Protein AF-A0A1A8HXB5-F1 (afdb_monomer_lite)

InterPro domains:
  IPR058899 TGFBR3/Endoglin-like, N-terminal domain [PF26060] (14-150)

Foldseek 3Di:
DDDDDDDDPPDDDDFDKDKDADDDDPPDAAEEEEEEAEADDPDDDDDAAAAEEEEDDDPDADLQHHYEYEEEYLGAHEYEYAYPPDAHEYEYEYLYHYDDHPPDDPRYHYHYHHDVVSNVDPDVQVVCVVVVNPDHRMYIYGHYHRYHYDYD

Radius of gyration: 15.99 Å; chains: 1; bounding box: 42×42×36 Å

Organism: Nothobranchius kuhntae (NCBI:txid321403)

Sequence (152 aa):
PLCSRTTQISDLQTQEVKGCVRPTEADAPEIHVIQLRSAGSRFCGSLQAEVIVSLVPSVETPENHKVVLILGSSAPVHWVIKARGVRGHLSVHSSSRVSPPSPPEPGLTVSTSLDSELSTLSDLLLWARGSGYTQVTSFTQADLANRFAIQR

Structure (mmCIF, N/CA/C/O backbone):
data_AF-A0A1A8HXB5-F1
#
_entry.id   AF-A0A1A8HXB5-F1
#
loop_
_atom_site.group_PDB
_atom_site.id
_atom_site.type_symbol
_atom_site.label_atom_id
_atom_site.label_alt_id
_atom_site.label_comp_id
_atom_site.label_asym_id
_atom_site.label_entity_id
_atom_site.label_seq_id
_atom_site.pdbx_PDB_ins_code
_atom_site.Cartn_x
_atom_site.Cartn_y
_atom_site.Cartn_z
_atom_site.occupancy
_atom_site.B_iso_or_equiv
_atom_site.auth_seq_id
_atom_site.auth_comp_id
_atom_site.auth_asym_id
_atom_site.auth_atom_id
_atom_site.pdbx_PDB_model_num
ATOM 1 N N . PRO A 1 1 ? 26.648 14.900 -17.346 1.00 43.09 1 PRO A N 1
ATOM 2 C CA . PRO A 1 1 ? 25.394 15.503 -17.856 1.00 43.09 1 PRO A CA 1
ATOM 3 C C . PRO A 1 1 ? 24.746 16.376 -16.773 1.00 43.09 1 PRO A C 1
ATOM 5 O O . PRO A 1 1 ? 24.380 15.880 -15.713 1.00 43.09 1 PRO A O 1
ATOM 8 N N . LEU A 1 2 ? 24.720 17.684 -17.017 1.00 45.78 2 LEU A N 1
ATOM 9 C CA . LEU A 1 2 ? 24.228 18.708 -16.099 1.00 45.78 2 LEU A CA 1
ATOM 10 C C . LEU A 1 2 ? 22.708 18.842 -16.274 1.00 45.78 2 LEU A C 1
ATOM 12 O O . LEU A 1 2 ? 22.254 19.252 -17.339 1.00 45.78 2 LEU A O 1
ATOM 16 N N . CYS A 1 3 ? 21.920 18.494 -15.255 1.00 58.22 3 CYS A N 1
ATOM 17 C CA . CYS A 1 3 ? 20.498 18.842 -15.231 1.00 58.22 3 CYS A CA 1
ATOM 18 C C . CYS A 1 3 ? 20.362 20.331 -14.884 1.00 58.22 3 CYS A C 1
ATOM 20 O O . CYS A 1 3 ? 20.368 20.709 -13.713 1.00 58.22 3 CYS A O 1
ATOM 22 N N . SER A 1 4 ? 20.260 21.181 -15.903 1.00 49.16 4 SER A N 1
ATOM 23 C CA . SER A 1 4 ? 19.906 22.593 -15.746 1.00 49.16 4 SER A CA 1
ATOM 24 C C . SER A 1 4 ? 18.401 22.736 -15.456 1.00 49.16 4 SER A C 1
ATOM 26 O O . SER A 1 4 ? 17.566 22.206 -16.183 1.00 49.16 4 SER A O 1
ATOM 28 N N . ARG A 1 5 ? 18.076 23.436 -14.359 1.00 54.28 5 ARG A N 1
ATOM 29 C CA . ARG A 1 5 ? 16.740 23.900 -13.901 1.00 54.28 5 ARG A CA 1
ATOM 30 C C . ARG A 1 5 ? 15.969 24.643 -15.022 1.00 54.28 5 ARG A C 1
ATOM 32 O O . ARG A 1 5 ? 16.607 25.188 -15.908 1.00 54.28 5 ARG A O 1
ATOM 39 N N . THR A 1 6 ? 14.645 24.828 -15.055 1.00 58.44 6 THR A N 1
ATOM 40 C CA . THR A 1 6 ? 13.501 24.525 -14.173 1.00 58.44 6 THR A CA 1
ATOM 41 C C . THR A 1 6 ? 12.224 24.821 -14.963 1.00 58.44 6 THR A C 1
ATOM 43 O O . THR A 1 6 ? 12.030 25.948 -15.411 1.00 58.44 6 THR A O 1
ATOM 46 N N . THR A 1 7 ? 11.311 23.863 -15.029 1.00 41.47 7 THR A N 1
ATOM 47 C CA . THR A 1 7 ? 9.860 24.102 -15.025 1.00 41.47 7 THR A CA 1
ATOM 48 C C . THR A 1 7 ? 9.253 22.803 -14.518 1.00 41.47 7 THR A C 1
ATOM 50 O O . THR A 1 7 ? 9.187 21.813 -15.238 1.00 41.47 7 THR A O 1
ATOM 53 N N . GLN A 1 8 ? 8.935 22.750 -13.224 1.00 49.03 8 GLN A N 1
ATOM 54 C CA . GLN A 1 8 ? 8.177 21.630 -12.675 1.00 49.03 8 GLN A CA 1
ATOM 55 C C . GLN A 1 8 ? 6.704 21.927 -12.914 1.00 49.03 8 GLN A C 1
ATOM 57 O O . GLN A 1 8 ? 6.085 22.673 -12.161 1.00 49.03 8 GLN A O 1
ATOM 62 N N . ILE A 1 9 ? 6.159 21.347 -13.975 1.00 48.34 9 ILE A N 1
ATOM 63 C CA . ILE A 1 9 ? 4.720 21.153 -14.096 1.00 48.34 9 ILE A CA 1
ATOM 64 C C . ILE A 1 9 ? 4.460 19.794 -13.445 1.00 48.34 9 ILE A C 1
ATOM 66 O O . ILE A 1 9 ? 4.923 18.766 -13.933 1.00 48.34 9 ILE A O 1
ATOM 70 N N . SER A 1 10 ? 3.842 19.800 -12.265 1.00 47.59 10 SER A N 1
ATOM 71 C CA . SER A 1 10 ? 3.424 18.570 -11.585 1.00 47.59 10 SER A CA 1
ATOM 72 C C . SER A 1 10 ? 1.963 18.314 -11.922 1.00 47.59 10 SER A C 1
ATOM 74 O O . SER A 1 10 ? 1.087 18.621 -11.119 1.00 47.59 10 SER A O 1
ATOM 76 N N . ASP A 1 11 ? 1.702 17.780 -13.112 1.00 54.22 11 ASP A N 1
ATOM 77 C CA . ASP A 1 11 ? 0.364 17.303 -13.446 1.00 54.22 11 ASP A CA 1
ATOM 78 C C . ASP A 1 11 ? 0.157 15.926 -12.814 1.00 54.22 11 ASP A C 1
ATOM 80 O O . ASP A 1 11 ? 0.892 14.968 -13.071 1.00 54.22 11 ASP A O 1
ATOM 84 N N . LEU A 1 12 ? -0.837 15.828 -11.930 1.00 60.94 12 LEU A N 1
ATOM 85 C CA . LEU A 1 12 ? -1.298 14.544 -11.419 1.00 60.94 12 LEU A CA 1
ATOM 86 C C . LEU A 1 12 ? -2.086 13.854 -12.531 1.00 60.94 12 LEU A C 1
ATOM 88 O O . LEU A 1 12 ? -3.244 14.181 -12.777 1.00 60.94 12 LEU A O 1
ATOM 92 N N . GLN A 1 13 ? -1.454 12.896 -13.203 1.00 65.38 13 GLN A N 1
ATOM 93 C CA . GLN A 1 13 ? -2.136 12.055 -14.177 1.00 65.38 13 GLN A CA 1
ATOM 94 C C . GLN A 1 13 ? -2.767 10.852 -13.469 1.00 65.38 13 GLN A C 1
ATOM 96 O O . GLN A 1 13 ? -2.052 10.026 -12.896 1.00 65.38 13 GLN A O 1
ATOM 101 N N . THR A 1 14 ? -4.095 10.732 -13.536 1.00 70.50 14 THR A N 1
ATOM 102 C CA . THR A 1 14 ? -4.805 9.528 -13.084 1.00 70.50 14 THR A CA 1
ATOM 103 C C . THR A 1 14 ? -4.363 8.334 -13.926 1.00 70.50 14 THR A C 1
ATOM 105 O O . THR A 1 14 ? -4.337 8.406 -15.154 1.00 70.50 14 THR A O 1
ATOM 108 N N . GLN A 1 15 ? -3.994 7.246 -13.258 1.00 74.75 15 GLN A N 1
ATOM 109 C CA . GLN A 1 15 ? -3.541 6.011 -13.890 1.00 74.75 15 GLN A CA 1
ATOM 110 C C . GLN A 1 15 ? -4.656 4.975 -13.812 1.00 74.75 15 GLN A C 1
ATOM 112 O O . GLN A 1 15 ? -5.335 4.872 -12.789 1.00 74.75 15 GLN A O 1
ATOM 117 N N . GLU A 1 16 ? -4.851 4.217 -14.888 1.00 70.69 16 GLU A N 1
ATOM 118 C CA . GLU A 1 16 ? -5.779 3.092 -14.868 1.00 70.69 16 GLU A CA 1
ATOM 119 C C . GLU A 1 16 ? -5.238 2.011 -13.932 1.00 70.69 16 GLU A C 1
ATOM 121 O O . GLU A 1 16 ? -4.088 1.576 -14.043 1.00 70.69 16 GLU A O 1
ATOM 126 N N . VAL A 1 17 ? -6.080 1.581 -12.996 1.00 73.25 17 VAL A N 1
ATOM 127 C CA . VAL A 1 17 ? -5.760 0.515 -12.051 1.00 73.25 17 VAL A CA 1
ATOM 128 C C . VAL A 1 17 ? -6.770 -0.609 -12.182 1.00 73.25 17 VAL A C 1
ATOM 130 O O . VAL A 1 17 ? -7.953 -0.380 -12.433 1.00 73.25 17 VAL A O 1
ATOM 133 N N . LYS A 1 18 ? -6.305 -1.842 -11.997 1.00 79.25 18 LYS A N 1
ATOM 134 C CA . LYS A 1 18 ? -7.180 -3.008 -11.857 1.00 79.25 18 LYS A CA 1
ATOM 135 C C . LYS A 1 18 ? -7.340 -3.295 -10.379 1.00 79.25 18 LYS A C 1
ATOM 137 O O . LYS A 1 18 ? -6.343 -3.350 -9.666 1.00 79.25 18 LYS A O 1
ATOM 142 N N . GLY A 1 19 ? -8.565 -3.480 -9.913 1.00 78.50 19 GLY A N 1
ATOM 143 C CA . GLY A 1 19 ? -8.781 -3.661 -8.491 1.00 78.50 19 GLY A CA 1
ATOM 144 C C . GLY A 1 19 ? -10.161 -4.152 -8.117 1.00 78.50 19 GLY A C 1
ATOM 145 O O . GLY A 1 19 ? -11.081 -4.159 -8.933 1.00 78.50 19 GLY A O 1
ATOM 146 N N . CYS A 1 20 ? -10.286 -4.560 -6.863 1.00 77.69 20 CYS A N 1
ATOM 147 C CA . CYS A 1 20 ? -11.558 -4.866 -6.229 1.00 77.69 20 CYS A CA 1
ATOM 148 C C . CYS A 1 20 ? -11.601 -4.206 -4.853 1.00 77.69 20 CYS A C 1
ATOM 150 O O . CYS A 1 20 ? -10.564 -4.026 -4.214 1.00 77.69 20 CYS A O 1
ATOM 152 N N . VAL A 1 21 ? -12.803 -3.834 -4.420 1.00 78.19 21 VAL A N 1
ATOM 153 C CA . VAL A 1 21 ? -13.064 -3.296 -3.085 1.00 78.19 21 VAL A CA 1
ATOM 154 C C . VAL A 1 21 ? -14.162 -4.135 -2.458 1.00 78.19 21 VAL A C 1
ATOM 156 O O . VA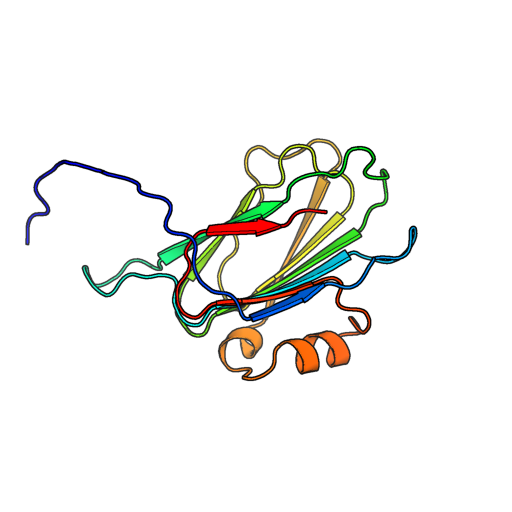L A 1 21 ? -15.168 -4.436 -3.103 1.00 78.19 21 VAL A O 1
ATOM 159 N N . ARG A 1 22 ? -13.960 -4.518 -1.203 1.00 74.19 22 ARG A N 1
ATOM 160 C CA . ARG A 1 22 ? -14.936 -5.215 -0.377 1.00 74.19 22 ARG A CA 1
ATOM 161 C C . ARG A 1 22 ? -15.198 -4.376 0.877 1.00 74.19 22 ARG A C 1
ATOM 163 O O . ARG A 1 22 ? -14.238 -3.856 1.440 1.00 74.19 22 ARG A O 1
ATOM 170 N N . PRO A 1 23 ? -16.458 -4.247 1.329 1.00 66.75 23 PRO A N 1
ATOM 171 C CA . PRO A 1 23 ? -16.752 -3.589 2.596 1.00 66.75 23 PRO A CA 1
ATOM 172 C C . PRO A 1 23 ? -16.039 -4.310 3.741 1.00 66.75 23 PRO A C 1
ATOM 174 O O . PRO A 1 23 ? -16.111 -5.540 3.834 1.00 66.75 23 PRO A O 1
ATOM 177 N N . THR A 1 24 ? -15.360 -3.551 4.596 1.00 68.50 24 THR A N 1
ATOM 178 C CA . THR A 1 24 ? -14.781 -4.079 5.834 1.00 68.50 24 THR A CA 1
ATOM 179 C C . THR A 1 24 ? -15.877 -4.180 6.892 1.00 68.50 24 THR A C 1
ATOM 181 O O . THR A 1 24 ? -16.710 -3.283 7.021 1.00 68.50 24 THR A O 1
ATOM 184 N N . GLU A 1 25 ? -15.900 -5.278 7.644 1.00 69.50 25 GLU A N 1
ATOM 185 C CA . GLU A 1 25 ? -16.755 -5.401 8.828 1.00 69.50 25 GLU A CA 1
ATOM 186 C C . GLU A 1 25 ? -16.173 -4.580 9.987 1.00 69.50 25 GLU A C 1
ATOM 188 O O . GLU A 1 25 ? -14.959 -4.437 10.092 1.00 69.50 25 GLU A O 1
ATOM 193 N N . ALA A 1 26 ? -17.023 -4.060 10.876 1.00 63.25 26 ALA A N 1
ATOM 194 C CA . ALA A 1 26 ? -16.642 -3.059 11.882 1.00 63.25 26 ALA A CA 1
ATOM 195 C C . ALA A 1 26 ? -15.505 -3.469 12.847 1.00 63.25 26 ALA A C 1
ATOM 197 O O . ALA A 1 26 ? -14.904 -2.596 13.465 1.00 63.25 26 ALA A O 1
ATOM 198 N N . ASP A 1 27 ? -15.208 -4.766 12.977 1.00 69.69 27 ASP A N 1
ATOM 199 C CA . ASP A 1 27 ? -14.175 -5.303 13.880 1.00 69.69 27 ASP A CA 1
ATOM 200 C C . ASP A 1 27 ? -13.034 -6.028 13.128 1.00 69.69 27 ASP A C 1
ATOM 202 O O . ASP A 1 27 ? -12.132 -6.617 13.728 1.00 69.69 27 ASP A O 1
ATOM 206 N N . ALA A 1 28 ? -13.065 -6.011 11.789 1.00 79.25 28 ALA A N 1
ATOM 207 C CA . ALA A 1 28 ? -12.071 -6.671 10.950 1.00 79.25 28 ALA A CA 1
ATOM 208 C C . ALA A 1 28 ? -10.934 -5.707 10.556 1.00 79.25 28 ALA A C 1
ATOM 210 O O . ALA A 1 28 ? -11.176 -4.521 10.327 1.00 79.25 28 ALA A O 1
A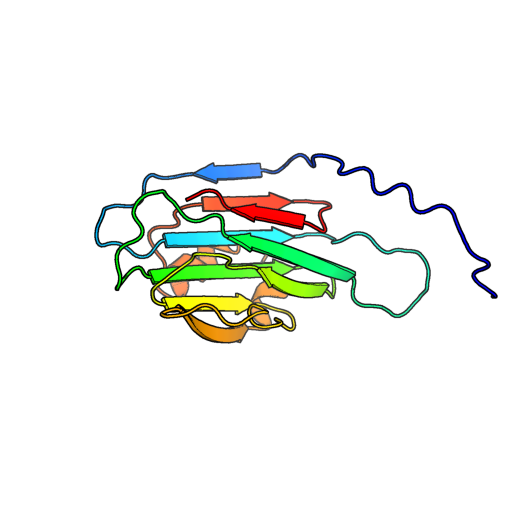TOM 211 N N . PRO A 1 29 ? -9.683 -6.194 10.432 1.00 85.44 29 PRO A N 1
ATOM 212 C CA . PRO A 1 29 ? -8.582 -5.369 9.952 1.00 85.44 29 PRO A CA 1
ATOM 213 C C . PRO A 1 29 ? -8.786 -4.980 8.481 1.00 85.44 29 PRO A C 1
ATOM 215 O O . PRO A 1 29 ? -9.099 -5.825 7.642 1.00 85.44 29 PRO A O 1
ATOM 218 N N . GLU A 1 30 ? -8.537 -3.713 8.158 1.00 89.19 30 GLU A N 1
ATOM 219 C CA . GLU A 1 30 ? -8.540 -3.210 6.785 1.00 89.19 30 GLU A CA 1
ATOM 220 C C . GLU A 1 30 ? -7.266 -3.643 6.067 1.00 89.19 30 GLU A C 1
ATOM 222 O O . GLU A 1 30 ? -6.168 -3.214 6.422 1.00 89.19 30 GLU A O 1
ATOM 227 N N . ILE A 1 31 ? -7.396 -4.487 5.047 1.00 91.06 31 ILE A N 1
ATOM 228 C CA . ILE A 1 31 ? -6.246 -5.027 4.315 1.00 91.06 31 ILE A CA 1
ATOM 229 C C . ILE A 1 31 ? -6.231 -4.450 2.901 1.00 91.06 31 ILE A C 1
ATOM 231 O O . ILE A 1 31 ? -7.090 -4.770 2.077 1.00 91.06 31 ILE A O 1
ATOM 235 N N . HIS A 1 32 ? -5.221 -3.640 2.594 1.00 92.12 32 HIS A N 1
ATOM 236 C CA . HIS A 1 32 ? -5.028 -3.055 1.272 1.00 92.12 32 HIS A CA 1
ATOM 237 C C . HIS A 1 32 ? -3.768 -3.612 0.615 1.00 92.12 32 HIS A C 1
ATOM 239 O O . HIS A 1 32 ? -2.655 -3.485 1.128 1.00 92.12 32 HIS A O 1
ATOM 245 N N . VAL A 1 33 ? -3.948 -4.207 -0.557 1.00 91.31 33 VAL A N 1
ATOM 246 C CA . VAL A 1 33 ? -2.881 -4.794 -1.361 1.00 91.31 33 VAL A CA 1
ATOM 247 C C . VAL A 1 33 ? -2.622 -3.892 -2.560 1.00 91.31 33 VAL A C 1
ATOM 249 O O . VAL A 1 33 ? -3.530 -3.631 -3.349 1.00 91.31 33 VAL A O 1
ATOM 252 N N . ILE A 1 34 ? -1.383 -3.424 -2.704 1.00 91.44 34 ILE A N 1
ATOM 253 C CA . ILE A 1 34 ? -0.931 -2.620 -3.840 1.00 91.44 34 ILE A CA 1
ATOM 254 C C . ILE A 1 34 ? 0.166 -3.383 -4.575 1.00 91.44 34 ILE A C 1
ATOM 256 O O . ILE A 1 34 ? 1.213 -3.686 -4.004 1.00 91.44 34 ILE A O 1
ATOM 260 N N . GLN A 1 35 ? -0.063 -3.646 -5.858 1.00 90.50 35 GLN A N 1
ATOM 261 C CA . GLN A 1 35 ? 0.909 -4.247 -6.760 1.00 90.50 35 GLN A CA 1
ATOM 262 C C . GLN A 1 35 ? 1.303 -3.241 -7.843 1.00 90.50 35 GLN A C 1
ATOM 264 O O . GLN A 1 35 ? 0.481 -2.821 -8.659 1.00 90.50 35 GLN A O 1
ATOM 269 N N . LEU A 1 36 ? 2.578 -2.864 -7.861 1.00 88.94 36 LEU A N 1
ATOM 270 C CA . LEU A 1 36 ? 3.124 -1.873 -8.777 1.00 88.94 36 LEU A CA 1
ATOM 271 C C . LEU A 1 36 ? 4.128 -2.508 -9.742 1.00 88.94 36 LEU A C 1
ATOM 273 O O . LEU A 1 36 ? 5.119 -3.104 -9.325 1.00 88.94 36 LEU A O 1
ATOM 277 N N . ARG A 1 37 ? 3.932 -2.338 -11.052 1.00 86.06 37 ARG A N 1
ATOM 278 C CA . ARG A 1 37 ? 4.939 -2.782 -12.031 1.00 86.06 37 ARG A CA 1
ATOM 279 C C . ARG A 1 37 ? 6.100 -1.790 -12.135 1.00 86.06 37 ARG A C 1
ATOM 281 O O . ARG A 1 37 ? 7.255 -2.200 -12.222 1.00 86.06 37 ARG A O 1
ATOM 288 N N . SER A 1 38 ? 5.814 -0.488 -12.142 1.00 82.25 38 SER A N 1
ATOM 289 C CA . SER A 1 38 ? 6.830 0.565 -12.215 1.00 82.25 38 SER A CA 1
ATOM 290 C C . SER A 1 38 ? 6.335 1.878 -11.614 1.00 82.25 38 SER A C 1
ATOM 292 O O . SER A 1 38 ? 5.192 2.263 -11.813 1.00 82.25 38 SER A O 1
ATOM 294 N N . ALA A 1 39 ? 7.207 2.617 -10.934 1.00 76.56 39 ALA A N 1
ATOM 295 C CA . ALA A 1 39 ? 6.887 3.942 -10.395 1.00 76.56 39 ALA A CA 1
ATOM 296 C C . ALA A 1 39 ? 7.248 5.107 -11.332 1.00 76.56 39 ALA A C 1
ATOM 298 O O . ALA A 1 39 ? 7.058 6.268 -10.982 1.00 76.56 39 ALA A O 1
ATOM 299 N N . GLY A 1 40 ? 7.768 4.805 -12.525 1.00 68.44 40 GLY A N 1
ATOM 300 C CA . GLY A 1 40 ? 8.255 5.813 -13.458 1.00 68.44 40 GLY A CA 1
ATOM 301 C C . GLY A 1 40 ? 9.614 6.372 -13.040 1.00 68.44 40 GLY A C 1
ATOM 302 O O . GLY A 1 40 ? 9.734 7.115 -12.078 1.00 68.44 40 GLY A O 1
ATOM 303 N N . SER A 1 41 ? 10.651 5.991 -13.785 1.00 55.25 41 SER A N 1
ATOM 304 C CA . SER A 1 41 ? 11.961 6.653 -13.874 1.00 55.25 41 SER A CA 1
ATOM 305 C C . SER A 1 41 ? 12.839 5.779 -14.777 1.00 55.25 41 SER A C 1
ATOM 307 O O . SER A 1 41 ? 13.415 4.789 -14.335 1.00 55.25 41 SER A O 1
ATOM 309 N N . ARG A 1 42 ? 12.888 6.084 -16.080 1.00 52.19 42 ARG A N 1
ATOM 310 C CA . ARG A 1 42 ? 13.889 5.511 -17.008 1.00 52.19 42 ARG A CA 1
ATOM 311 C C . ARG A 1 42 ? 14.962 6.523 -17.408 1.00 52.19 42 ARG A C 1
ATOM 313 O O . ARG A 1 42 ? 15.737 6.263 -18.320 1.00 52.19 42 ARG A O 1
ATOM 320 N N . PHE A 1 43 ? 15.028 7.667 -16.734 1.00 51.41 43 PHE A N 1
ATOM 321 C CA . PHE A 1 43 ? 15.990 8.711 -17.061 1.00 51.41 43 PHE A CA 1
ATOM 322 C C . PHE A 1 43 ? 16.689 9.188 -15.785 1.00 51.41 43 PHE A C 1
ATOM 324 O O . PHE A 1 43 ? 16.038 9.531 -14.806 1.00 51.41 43 PHE A O 1
ATOM 331 N N . CYS A 1 44 ? 18.028 9.158 -15.818 1.00 53.75 44 CYS A N 1
ATOM 332 C CA . CYS A 1 44 ? 18.975 9.374 -14.710 1.00 53.75 44 CYS A CA 1
ATOM 333 C C . CYS A 1 44 ? 19.167 8.215 -13.704 1.00 53.75 44 CYS A C 1
ATOM 335 O O . CYS A 1 44 ? 19.178 8.408 -12.494 1.00 53.75 44 CYS A O 1
ATOM 337 N N . GLY A 1 45 ? 19.413 7.010 -14.221 1.00 47.91 45 GLY A N 1
ATOM 338 C CA . GLY A 1 45 ? 20.553 6.150 -13.848 1.00 47.91 45 GLY A CA 1
ATOM 339 C C . GLY A 1 45 ? 20.817 5.668 -12.408 1.00 47.91 45 GLY A C 1
ATOM 340 O O . GLY A 1 45 ? 21.752 4.889 -12.271 1.00 47.91 45 GLY A O 1
ATOM 341 N N . SER A 1 46 ? 20.105 6.064 -11.346 1.00 50.47 46 SER A N 1
ATOM 342 C CA . SER A 1 46 ? 20.453 5.565 -9.990 1.00 50.47 46 SER A CA 1
ATOM 343 C C . SER A 1 46 ? 19.404 5.732 -8.879 1.00 50.47 46 SER A C 1
ATOM 345 O O . SER A 1 46 ? 19.519 5.104 -7.829 1.00 50.47 46 SER A O 1
ATOM 347 N N . LEU A 1 47 ? 18.364 6.552 -9.045 1.00 59.31 47 LEU A N 1
ATOM 348 C CA . LEU A 1 47 ? 17.447 6.841 -7.934 1.00 59.31 47 LEU A CA 1
ATOM 349 C C . LEU A 1 47 ? 16.231 5.909 -7.955 1.00 59.31 47 LEU A C 1
ATOM 351 O O . LEU A 1 47 ? 15.467 5.900 -8.920 1.00 59.31 47 LEU A O 1
ATOM 355 N N . GLN A 1 48 ? 16.062 5.137 -6.875 1.00 70.38 48 GLN A N 1
ATOM 356 C CA . GLN A 1 48 ? 14.821 4.411 -6.586 1.00 70.38 48 GLN A CA 1
ATOM 357 C C . GLN A 1 48 ? 13.670 5.416 -6.627 1.00 70.38 48 GLN A C 1
ATOM 359 O O . GLN A 1 48 ? 13.730 6.454 -5.967 1.00 70.38 48 GLN A O 1
ATOM 364 N N . ALA A 1 49 ? 12.653 5.137 -7.435 1.00 81.69 49 ALA A N 1
ATOM 365 C CA . ALA A 1 49 ? 11.524 6.042 -7.566 1.00 81.69 49 ALA A CA 1
ATOM 366 C C . ALA A 1 49 ? 10.721 6.059 -6.258 1.00 81.69 49 ALA A C 1
ATOM 368 O O . ALA A 1 49 ? 10.436 5.010 -5.675 1.00 81.69 49 ALA A O 1
ATOM 369 N N . GLU A 1 50 ? 10.383 7.258 -5.789 1.00 87.12 50 GLU A N 1
ATOM 370 C CA . GLU A 1 50 ? 9.581 7.434 -4.584 1.00 87.12 50 GLU A CA 1
ATOM 371 C C . GLU A 1 50 ? 8.101 7.218 -4.907 1.00 87.12 50 GLU A C 1
ATOM 373 O O . GLU A 1 50 ? 7.561 7.835 -5.829 1.00 87.12 50 GLU A O 1
ATOM 378 N N . VAL A 1 51 ? 7.448 6.345 -4.142 1.00 89.81 51 VAL A N 1
ATOM 379 C CA . VAL A 1 51 ? 6.023 6.043 -4.266 1.00 89.81 51 VAL A CA 1
ATOM 380 C C . VAL A 1 51 ? 5.319 6.451 -2.987 1.00 89.81 51 VAL A C 1
ATOM 382 O O . VAL A 1 51 ? 5.576 5.905 -1.916 1.00 89.81 51 VAL A O 1
ATOM 385 N N . ILE A 1 52 ? 4.406 7.408 -3.099 1.00 90.69 52 ILE A N 1
ATOM 386 C CA . ILE A 1 52 ? 3.691 7.958 -1.949 1.00 90.69 52 ILE A CA 1
ATOM 387 C C . ILE A 1 52 ? 2.352 7.239 -1.795 1.00 90.69 52 ILE A C 1
ATOM 389 O O . ILE A 1 52 ? 1.521 7.293 -2.698 1.00 90.69 52 ILE A O 1
ATOM 393 N N . VAL A 1 53 ? 2.107 6.638 -0.633 1.00 91.88 53 VAL A N 1
ATOM 394 C CA . VAL A 1 53 ? 0.818 6.034 -0.266 1.00 91.88 53 VAL A CA 1
ATOM 395 C C . VAL A 1 53 ? 0.169 6.898 0.803 1.00 91.88 53 VAL A C 1
ATOM 397 O O . VAL A 1 53 ? 0.689 7.026 1.909 1.00 91.88 53 VAL A O 1
ATOM 400 N N . SER A 1 54 ? -0.955 7.523 0.466 1.00 91.12 54 SER A N 1
ATOM 401 C CA . SER A 1 54 ? -1.712 8.381 1.378 1.00 91.12 54 SER A CA 1
ATOM 402 C C . SER A 1 54 ? -2.941 7.641 1.892 1.00 91.12 54 SER A C 1
ATOM 404 O O . SER A 1 54 ? -3.812 7.277 1.107 1.00 91.12 54 SER A O 1
ATOM 406 N N . LEU A 1 55 ? -3.008 7.433 3.202 1.00 88.56 55 LEU A N 1
ATOM 407 C CA . LEU A 1 55 ? -4.190 6.948 3.899 1.00 88.56 55 LEU A CA 1
ATOM 408 C C . LEU A 1 55 ? -5.073 8.146 4.227 1.00 88.56 55 LEU A C 1
ATOM 410 O O . LEU A 1 55 ? -4.646 9.058 4.938 1.00 88.56 55 LEU A O 1
ATOM 414 N N . VAL A 1 56 ? -6.292 8.140 3.700 1.00 85.75 56 VAL A N 1
ATOM 415 C CA . VAL A 1 56 ? -7.310 9.128 4.045 1.00 85.75 56 VAL A CA 1
ATOM 416 C C . VAL A 1 56 ? -8.141 8.547 5.195 1.00 85.75 56 VAL A C 1
ATOM 418 O O . VAL A 1 56 ? -8.566 7.392 5.108 1.00 85.75 56 VAL A O 1
ATOM 421 N N . PRO A 1 57 ? -8.314 9.264 6.316 1.00 79.56 57 PRO A N 1
ATOM 422 C CA . PRO A 1 57 ? -9.153 8.790 7.405 1.00 79.56 57 PRO A CA 1
ATOM 423 C C . PRO A 1 57 ? -10.633 8.863 7.026 1.00 79.56 57 PRO A C 1
ATOM 425 O O . PRO A 1 57 ? -11.064 9.830 6.398 1.00 79.56 57 PRO A O 1
ATOM 428 N N . SER A 1 58 ? -11.398 7.855 7.444 1.00 71.00 58 SER A N 1
ATOM 429 C CA . SER A 1 58 ? -12.857 7.948 7.469 1.00 71.00 58 SER A CA 1
ATOM 430 C C . SER A 1 58 ? -13.303 8.816 8.649 1.00 71.00 58 SER A C 1
ATOM 432 O O . SER A 1 58 ? -12.546 9.003 9.604 1.00 71.00 58 SER A O 1
ATOM 434 N N . VAL A 1 59 ? -14.520 9.360 8.589 1.00 65.75 59 VAL A N 1
ATOM 435 C CA . VAL A 1 59 ? -15.042 10.340 9.567 1.00 65.75 59 VAL A CA 1
ATOM 436 C C . VAL A 1 59 ? -15.024 9.802 11.008 1.00 65.75 59 VAL A C 1
ATOM 438 O O . VAL A 1 59 ? -14.832 10.577 11.942 1.00 65.75 59 VAL A O 1
ATOM 441 N N . GLU A 1 60 ? -15.128 8.484 11.189 1.00 65.12 60 GLU A N 1
ATOM 442 C CA . GLU A 1 60 ? -15.061 7.816 12.492 1.00 65.12 60 GLU A CA 1
ATOM 443 C C . GLU A 1 60 ? -14.093 6.627 12.442 1.00 65.12 60 GLU A C 1
ATOM 445 O O . GLU A 1 60 ? -14.481 5.493 12.180 1.00 65.12 60 GLU A O 1
ATOM 450 N N . THR A 1 61 ? -12.801 6.867 12.678 1.00 66.50 61 THR A N 1
ATOM 451 C CA . THR A 1 61 ? -11.834 5.769 12.843 1.00 66.50 61 THR A CA 1
ATOM 452 C C . THR A 1 61 ? -11.756 5.359 14.314 1.00 66.50 61 THR A C 1
ATOM 454 O O . THR A 1 61 ? -11.331 6.189 15.130 1.00 66.50 61 THR A O 1
ATOM 457 N N . PRO A 1 62 ? -12.121 4.116 14.675 1.00 70.50 62 PRO A N 1
ATOM 458 C CA . PRO A 1 62 ? -12.033 3.651 16.053 1.00 70.50 62 PRO A CA 1
ATOM 459 C C . PRO A 1 62 ? -10.582 3.646 16.557 1.00 70.50 62 PRO A C 1
ATOM 461 O O . PRO A 1 62 ? -9.628 3.528 15.791 1.00 70.50 62 PRO A O 1
ATOM 464 N N . GLU A 1 63 ? -10.399 3.773 17.871 1.00 68.31 63 GLU A N 1
ATOM 465 C CA . GLU A 1 63 ? -9.065 3.870 18.487 1.00 68.31 63 GLU A CA 1
ATOM 466 C C . GLU A 1 63 ? -8.232 2.587 18.309 1.00 68.31 63 GLU A C 1
ATOM 468 O O . GLU A 1 63 ? -7.009 2.646 18.232 1.00 68.31 63 GLU A O 1
ATOM 473 N N . ASN A 1 64 ? -8.894 1.434 18.162 1.00 74.06 64 ASN A N 1
ATOM 474 C CA . ASN A 1 64 ? -8.258 0.128 17.965 1.00 74.06 64 ASN A CA 1
ATOM 475 C C . ASN A 1 64 ? -8.278 -0.345 16.499 1.00 74.06 64 ASN A C 1
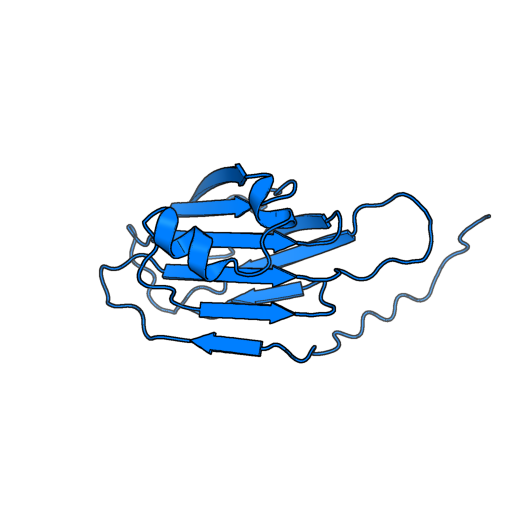ATOM 477 O O . ASN A 1 64 ? -8.203 -1.543 16.223 1.00 74.06 64 ASN A O 1
ATOM 481 N N . HIS A 1 65 ? -8.427 0.588 15.557 1.00 83.56 65 HIS A N 1
ATOM 482 C CA . HIS A 1 65 ? -8.509 0.268 14.137 1.00 83.56 65 HIS A CA 1
ATOM 483 C C . HIS A 1 65 ? -7.191 -0.309 13.614 1.00 83.56 65 HIS A C 1
ATOM 485 O O . HIS A 1 65 ? -6.120 0.257 13.847 1.00 83.56 65 HIS A O 1
ATOM 491 N N . LYS A 1 66 ? -7.254 -1.433 12.897 1.00 89.31 66 LYS A N 1
ATOM 492 C CA . LYS A 1 66 ? -6.071 -2.120 12.361 1.00 89.31 66 LYS A CA 1
ATOM 493 C C . LYS A 1 66 ? -6.054 -2.011 10.847 1.00 89.31 66 LYS A C 1
ATOM 495 O O . LYS A 1 66 ? -6.967 -2.496 10.189 1.00 89.31 66 LYS A O 1
ATOM 500 N N . VAL A 1 67 ? -4.996 -1.421 10.307 1.00 90.25 67 VAL A N 1
ATOM 501 C CA . VAL A 1 67 ? -4.764 -1.293 8.866 1.00 90.25 67 VAL A CA 1
ATOM 502 C C . VAL A 1 67 ? -3.525 -2.093 8.495 1.00 90.25 67 VAL A C 1
ATOM 504 O O . VAL A 1 67 ? -2.477 -1.969 9.125 1.00 90.25 67 VAL A O 1
ATOM 507 N N . VAL A 1 68 ? -3.630 -2.899 7.447 1.00 92.75 68 VAL A N 1
ATOM 508 C CA . VAL A 1 68 ? -2.538 -3.691 6.888 1.00 92.75 68 VAL A CA 1
ATOM 509 C C . VAL A 1 68 ? -2.327 -3.270 5.439 1.00 92.75 68 VAL A C 1
ATOM 511 O O . VAL A 1 68 ? -3.218 -3.395 4.602 1.00 92.75 68 VAL A O 1
ATOM 514 N N . LEU A 1 69 ? -1.132 -2.778 5.135 1.00 93.62 69 LEU A N 1
ATOM 515 C CA . LEU A 1 69 ? -0.680 -2.465 3.788 1.00 93.62 69 LEU A CA 1
ATOM 516 C C . LEU A 1 69 ? 0.262 -3.559 3.308 1.00 93.62 69 LEU A C 1
ATOM 518 O O . LEU A 1 69 ? 1.265 -3.836 3.958 1.00 93.62 69 LEU A O 1
ATOM 522 N N . ILE A 1 70 ? -0.033 -4.147 2.154 1.00 93.81 70 ILE A N 1
ATOM 523 C CA . ILE A 1 70 ? 0.843 -5.109 1.483 1.00 93.81 70 ILE A CA 1
ATOM 524 C C . ILE A 1 70 ? 1.292 -4.470 0.170 1.00 93.81 70 ILE A C 1
ATOM 526 O O . ILE A 1 70 ? 0.489 -4.266 -0.739 1.00 93.81 70 ILE A O 1
ATOM 530 N N . LEU A 1 71 ? 2.570 -4.109 0.096 1.00 92.88 71 LEU A N 1
ATOM 531 C CA . LEU A 1 71 ? 3.168 -3.292 -0.955 1.00 92.88 71 LEU A CA 1
ATOM 532 C C . LEU A 1 71 ? 4.165 -4.124 -1.772 1.00 92.88 71 LEU A C 1
ATOM 534 O O . LEU A 1 71 ? 5.304 -4.366 -1.366 1.00 92.88 71 LEU A O 1
ATOM 538 N N . GLY A 1 72 ? 3.738 -4.553 -2.955 1.00 91.81 72 GLY A N 1
ATOM 539 C CA . GLY A 1 72 ? 4.578 -5.256 -3.920 1.00 91.81 72 GLY A CA 1
ATOM 540 C C . GLY A 1 72 ? 5.009 -4.336 -5.047 1.00 91.81 72 GLY A C 1
ATOM 541 O O . GLY A 1 72 ? 4.196 -3.602 -5.610 1.00 91.81 72 GLY A O 1
ATOM 542 N N . SER A 1 73 ? 6.285 -4.404 -5.415 1.00 88.31 73 SER A N 1
ATOM 543 C CA . SER A 1 73 ? 6.789 -3.737 -6.613 1.00 88.31 73 SER A CA 1
ATOM 544 C C . SER A 1 73 ? 7.775 -4.616 -7.365 1.00 88.31 73 SER A C 1
ATOM 546 O O . SER A 1 73 ? 8.711 -5.146 -6.764 1.00 88.31 73 SER A O 1
ATOM 548 N N . SER A 1 74 ? 7.587 -4.724 -8.684 1.00 85.50 74 SER A N 1
ATOM 549 C CA . SER A 1 74 ? 8.537 -5.385 -9.592 1.00 85.50 74 SER A CA 1
ATOM 550 C C . SER A 1 74 ? 9.752 -4.508 -9.918 1.00 85.50 74 SER A C 1
ATOM 552 O O . SER A 1 74 ? 10.764 -5.005 -10.406 1.00 85.50 74 SER A O 1
ATOM 554 N N . ALA A 1 75 ? 9.662 -3.199 -9.665 1.00 83.62 75 ALA A N 1
ATOM 555 C CA . ALA A 1 75 ? 10.758 -2.245 -9.816 1.00 83.62 75 ALA A CA 1
ATOM 556 C C . ALA A 1 75 ? 11.294 -1.801 -8.441 1.00 83.62 75 ALA A C 1
ATOM 558 O O . ALA A 1 75 ? 10.520 -1.744 -7.481 1.00 83.62 75 ALA A O 1
ATOM 559 N N . PRO A 1 76 ? 12.581 -1.427 -8.324 1.00 82.44 76 PRO A N 1
ATOM 560 C CA . PRO A 1 76 ? 13.125 -0.897 -7.079 1.00 82.44 76 PRO A CA 1
ATOM 561 C C . PRO A 1 76 ? 12.519 0.481 -6.781 1.00 82.44 76 PRO A C 1
ATOM 563 O O . PRO A 1 76 ? 12.734 1.446 -7.521 1.00 82.44 76 PRO A O 1
ATOM 566 N N . VAL A 1 77 ? 11.759 0.565 -5.691 1.00 88.25 77 VAL A N 1
ATOM 567 C CA . VAL A 1 77 ? 11.044 1.776 -5.266 1.00 88.25 77 VAL A CA 1
ATOM 568 C C . VAL A 1 77 ? 11.307 2.079 -3.799 1.00 88.25 77 VAL A C 1
ATOM 570 O O . VAL A 1 77 ? 11.735 1.218 -3.035 1.00 88.25 77 VAL A O 1
ATOM 573 N N . HIS A 1 78 ? 11.019 3.309 -3.397 1.00 90.06 78 HIS A N 1
ATOM 574 C CA . HIS A 1 78 ? 10.998 3.713 -2.000 1.00 90.06 78 HIS A CA 1
ATOM 575 C C . HIS A 1 78 ? 9.577 4.124 -1.620 1.00 90.06 78 HIS A C 1
ATOM 577 O O . HIS A 1 78 ? 9.034 5.071 -2.187 1.00 90.06 78 HIS A O 1
ATOM 583 N N . TRP A 1 79 ? 8.965 3.407 -0.680 1.00 91.81 79 TRP A N 1
ATOM 584 C CA . TRP A 1 79 ? 7.599 3.682 -0.251 1.00 91.81 79 TRP A CA 1
ATOM 585 C C . TRP A 1 79 ? 7.581 4.761 0.823 1.00 91.81 79 TRP A C 1
ATOM 587 O O . TRP A 1 79 ? 8.288 4.663 1.821 1.00 91.81 79 TRP A O 1
ATOM 597 N N . VAL A 1 80 ? 6.735 5.769 0.652 1.00 92.38 80 VAL A N 1
ATOM 598 C CA . VAL A 1 80 ? 6.532 6.842 1.626 1.00 92.38 80 VAL A CA 1
ATOM 599 C C . VAL A 1 80 ? 5.081 6.835 2.060 1.00 92.38 80 VAL A C 1
ATOM 601 O O . VAL A 1 80 ? 4.183 7.109 1.262 1.00 92.38 80 VAL A O 1
ATOM 604 N N . ILE A 1 81 ? 4.844 6.535 3.334 1.00 91.94 81 ILE A N 1
ATOM 605 C CA . ILE A 1 81 ? 3.490 6.477 3.878 1.00 91.94 81 ILE A CA 1
ATOM 606 C C . ILE A 1 81 ? 3.090 7.848 4.423 1.00 91.94 81 ILE A C 1
ATOM 608 O O . ILE A 1 81 ? 3.844 8.489 5.150 1.00 91.94 81 ILE A O 1
ATOM 612 N N . LYS A 1 82 ? 1.883 8.304 4.094 1.00 91.50 82 LYS A N 1
ATOM 613 C CA . LYS A 1 82 ? 1.251 9.490 4.682 1.00 91.50 82 LYS A CA 1
ATOM 614 C C . LYS A 1 82 ? -0.050 9.063 5.338 1.00 91.50 82 LYS A C 1
ATOM 616 O O . LYS A 1 82 ? -0.942 8.595 4.646 1.00 91.50 82 LYS A O 1
ATOM 621 N N . ALA A 1 83 ? -0.164 9.234 6.648 1.00 88.94 83 ALA A N 1
ATOM 622 C CA . ALA A 1 83 ? -1.293 8.723 7.425 1.00 88.94 83 ALA A CA 1
ATOM 623 C C . ALA A 1 83 ? -2.001 9.823 8.229 1.00 88.94 83 ALA A C 1
ATOM 625 O O . ALA A 1 83 ? -2.388 9.607 9.370 1.00 88.94 83 ALA A O 1
ATOM 626 N N . ARG A 1 84 ? -2.151 11.019 7.646 1.00 86.25 84 ARG A N 1
ATOM 627 C CA . ARG A 1 84 ? -2.675 12.191 8.363 1.00 86.25 84 ARG A CA 1
ATOM 628 C C . ARG A 1 84 ? -4.060 11.934 8.947 1.00 86.25 84 ARG A C 1
ATOM 630 O O . ARG A 1 84 ? -4.981 11.632 8.196 1.00 86.25 84 ARG A O 1
ATOM 637 N N . GLY A 1 85 ? -4.205 12.101 10.260 1.00 83.12 85 GLY A N 1
ATOM 638 C CA . GLY A 1 85 ? -5.470 11.898 10.967 1.00 83.12 85 GLY A CA 1
ATOM 639 C C . GLY A 1 85 ? -5.885 10.432 11.125 1.00 83.12 85 GLY A C 1
ATOM 640 O O . GLY A 1 85 ? -7.024 10.173 11.501 1.00 83.12 85 GLY A O 1
ATOM 641 N N . VAL A 1 86 ? -4.998 9.473 10.841 1.00 85.00 86 VAL A N 1
ATOM 642 C CA . VAL A 1 86 ? -5.238 8.042 11.072 1.00 85.00 86 VAL A CA 1
ATOM 643 C C . VAL A 1 86 ? -4.823 7.672 12.496 1.00 85.00 86 VAL A C 1
ATOM 645 O O . VAL A 1 86 ? -3.787 8.119 12.982 1.00 85.00 86 VAL A O 1
ATOM 648 N N . ARG A 1 87 ? -5.622 6.829 13.156 1.00 87.44 87 ARG A N 1
ATOM 649 C CA . ARG A 1 87 ? -5.372 6.290 14.502 1.00 87.44 87 ARG A CA 1
ATOM 650 C C . ARG A 1 87 ? -5.375 4.760 14.483 1.00 87.44 87 ARG A C 1
ATOM 652 O O . ARG A 1 87 ? -5.876 4.165 13.530 1.00 87.44 87 ARG A O 1
ATOM 659 N N . GLY A 1 88 ? -4.823 4.150 15.530 1.00 88.00 88 GLY A N 1
ATOM 660 C CA . GLY A 1 88 ? -4.774 2.703 15.729 1.00 88.00 88 GLY A CA 1
ATOM 661 C C . GLY A 1 88 ? -3.419 2.093 15.372 1.00 88.00 88 GLY A C 1
ATOM 662 O O . GLY A 1 88 ? -2.364 2.621 15.740 1.00 88.00 88 GLY A O 1
ATOM 663 N N . HIS A 1 89 ? -3.433 0.959 14.671 1.00 91.25 89 HIS A N 1
ATOM 664 C CA . HIS A 1 89 ? -2.227 0.223 14.281 1.00 91.25 89 HIS A CA 1
ATOM 665 C C . HIS A 1 89 ? -2.139 0.057 12.766 1.00 91.25 89 HIS A C 1
ATOM 667 O O . HIS A 1 89 ? -3.066 -0.429 12.125 1.00 91.25 89 HIS A O 1
ATOM 673 N N . LEU A 1 90 ? -0.999 0.450 12.203 1.00 91.50 90 LEU A N 1
ATOM 674 C CA . LEU A 1 90 ? -0.664 0.318 10.795 1.00 91.50 90 LEU A CA 1
ATOM 675 C C . LEU A 1 90 ? 0.481 -0.685 10.625 1.00 91.50 90 LEU A C 1
ATOM 677 O O . LEU A 1 90 ? 1.622 -0.408 10.993 1.00 91.50 90 LEU A O 1
ATOM 681 N N . SER A 1 91 ? 0.190 -1.824 10.009 1.00 93.31 91 SER A N 1
ATOM 682 C CA . SER A 1 91 ? 1.189 -2.807 9.585 1.00 93.31 91 SER A CA 1
ATOM 683 C C . SER A 1 91 ? 1.506 -2.621 8.107 1.00 93.31 91 SER A C 1
ATOM 685 O O . SER A 1 91 ? 0.593 -2.541 7.292 1.00 93.31 91 SER A O 1
ATOM 687 N N . VAL A 1 92 ? 2.782 -2.559 7.739 1.00 94.06 92 VAL A N 1
ATOM 688 C CA . VAL A 1 92 ? 3.221 -2.415 6.346 1.00 94.06 92 VAL A CA 1
ATOM 689 C C . VAL A 1 92 ? 4.162 -3.554 5.988 1.00 94.06 92 VAL A C 1
ATOM 691 O O . VAL A 1 92 ? 5.276 -3.610 6.494 1.00 94.06 92 VAL A O 1
ATOM 694 N N . HIS A 1 93 ? 3.733 -4.423 5.081 1.00 93.62 93 HIS A N 1
ATOM 695 C CA . HIS A 1 93 ? 4.549 -5.453 4.448 1.00 93.62 93 HIS A CA 1
ATOM 696 C C . HIS A 1 93 ? 5.005 -4.943 3.094 1.00 93.62 93 HIS A C 1
ATOM 698 O O . HIS A 1 93 ? 4.181 -4.497 2.299 1.00 93.62 93 HIS A O 1
ATOM 704 N N . SER A 1 94 ? 6.303 -4.967 2.821 1.00 92.31 94 SER A N 1
ATOM 705 C CA . SER A 1 94 ? 6.832 -4.403 1.583 1.00 92.31 94 SER A CA 1
ATOM 706 C C . SER A 1 94 ? 8.030 -5.177 1.062 1.00 92.31 94 SER A C 1
ATOM 708 O O . SER A 1 94 ? 8.881 -5.601 1.837 1.00 92.31 94 SER A O 1
ATOM 710 N N . SER A 1 95 ? 8.152 -5.288 -0.262 1.00 87.25 95 SER A N 1
ATOM 711 C CA . SER A 1 95 ? 9.375 -5.804 -0.893 1.00 87.25 95 SER A CA 1
ATOM 712 C C . SER A 1 95 ? 10.548 -4.824 -0.864 1.00 87.25 95 SER A C 1
ATOM 714 O O . SER A 1 95 ? 11.693 -5.203 -1.103 1.00 87.25 95 SER A O 1
ATOM 716 N N . SER A 1 96 ? 10.263 -3.543 -0.630 1.00 88.00 96 SER A N 1
ATOM 717 C CA . SER A 1 96 ? 11.223 -2.440 -0.712 1.00 88.00 96 SER A CA 1
ATOM 718 C C . SER A 1 96 ? 11.188 -1.567 0.542 1.00 88.00 96 SER A C 1
ATOM 720 O O . SER A 1 96 ? 10.294 -1.697 1.379 1.00 88.00 96 SER A O 1
ATOM 722 N N . ARG A 1 97 ? 12.155 -0.654 0.695 1.00 88.25 97 ARG A N 1
ATOM 723 C CA . ARG A 1 97 ? 12.229 0.209 1.887 1.00 88.25 97 ARG A CA 1
ATOM 724 C C . ARG A 1 97 ? 10.972 1.064 2.029 1.00 88.25 97 ARG A C 1
ATOM 726 O O . ARG A 1 97 ? 10.464 1.594 1.041 1.00 88.25 97 ARG A O 1
ATOM 733 N N . VAL A 1 98 ? 10.531 1.217 3.274 1.00 91.00 98 VAL A N 1
ATOM 734 C CA . VAL A 1 98 ? 9.370 2.018 3.658 1.00 91.00 98 VAL A CA 1
ATOM 735 C C . VAL A 1 98 ? 9.828 3.111 4.614 1.00 91.00 98 VAL A C 1
ATOM 737 O O . VAL A 1 98 ? 10.461 2.827 5.628 1.00 91.00 98 VAL A O 1
ATOM 740 N N . SER A 1 99 ? 9.491 4.356 4.298 1.00 90.25 99 SER A N 1
ATOM 741 C CA . SER A 1 99 ? 9.581 5.468 5.232 1.00 90.25 99 SER A CA 1
ATOM 742 C C . SER A 1 99 ? 8.323 5.526 6.096 1.00 90.25 99 SER A C 1
ATOM 744 O O . SER A 1 99 ? 7.211 5.518 5.549 1.00 90.25 99 SER A O 1
ATOM 746 N N . PRO A 1 100 ? 8.474 5.604 7.430 1.00 84.19 100 PRO A N 1
ATOM 747 C CA . PRO A 1 100 ? 7.339 5.752 8.323 1.00 84.19 100 PRO A CA 1
ATOM 748 C C . PRO A 1 100 ? 6.618 7.092 8.082 1.00 84.19 100 PRO A C 1
ATOM 750 O O . PRO A 1 100 ? 7.215 8.028 7.537 1.00 84.19 100 PRO A O 1
ATOM 753 N N . PRO A 1 101 ? 5.347 7.210 8.505 1.00 86.00 101 PRO A N 1
ATOM 754 C CA . PRO A 1 101 ? 4.595 8.453 8.416 1.00 86.00 101 PRO A CA 1
ATOM 755 C C . PRO A 1 101 ? 5.316 9.622 9.089 1.00 86.00 101 PRO A C 1
ATOM 757 O O . PRO A 1 101 ? 5.752 9.523 10.235 1.00 86.00 101 PRO A O 1
ATOM 760 N N . SER A 1 102 ? 5.424 10.735 8.360 1.00 79.56 102 SER A N 1
ATOM 761 C CA . SER A 1 102 ? 5.970 11.997 8.859 1.00 79.56 102 SER A CA 1
ATOM 762 C C . SER A 1 102 ? 5.025 13.160 8.512 1.00 79.56 102 SER A C 1
ATOM 764 O O . SER A 1 102 ? 4.683 13.331 7.332 1.00 79.56 102 SER A O 1
ATOM 766 N N . PRO A 1 103 ? 4.597 13.976 9.494 1.00 82.94 103 PRO A N 1
ATOM 767 C CA . PRO A 1 103 ? 4.893 13.863 10.928 1.00 82.94 103 PRO A CA 1
ATOM 768 C C . PRO A 1 103 ? 4.278 12.598 11.565 1.00 82.94 103 PRO A C 1
ATOM 770 O O . PRO A 1 103 ? 3.365 12.012 10.982 1.00 82.94 103 PRO A O 1
ATOM 773 N N . PR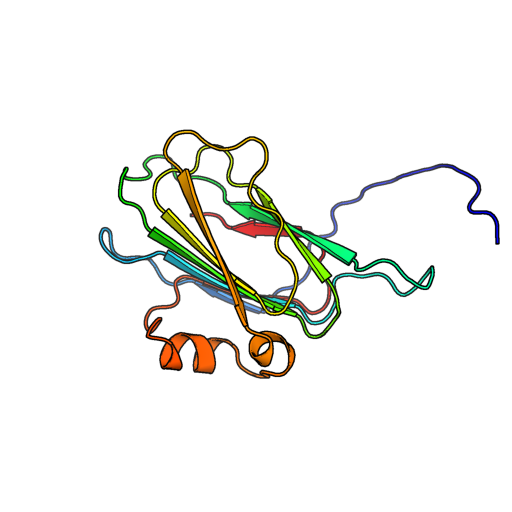O A 1 104 ? 4.787 12.152 12.729 1.00 81.69 104 PRO A N 1
ATOM 774 C CA . PRO A 1 104 ? 4.170 11.065 13.477 1.00 81.69 104 PRO A CA 1
ATOM 775 C C . PRO A 1 104 ? 2.767 11.475 13.934 1.00 81.69 104 PRO A C 1
ATOM 777 O O . PRO A 1 104 ? 2.552 12.599 14.390 1.00 81.69 104 PRO A O 1
ATOM 780 N N . GLU A 1 105 ? 1.819 10.553 13.814 1.00 84.19 105 GLU A N 1
ATOM 781 C CA . GLU A 1 105 ? 0.411 10.816 14.099 1.00 84.19 105 GLU A CA 1
ATOM 782 C C . GLU A 1 105 ? 0.063 10.366 15.527 1.00 84.19 105 GLU A C 1
ATOM 784 O O . GLU A 1 105 ? 0.444 9.265 15.943 1.00 84.19 105 GLU A O 1
ATOM 789 N N . PRO A 1 106 ? -0.643 11.198 16.311 1.00 83.44 106 PRO A N 1
ATOM 790 C CA . PRO A 1 106 ? -0.987 10.863 17.686 1.00 83.44 106 PRO A CA 1
ATOM 791 C C . PRO A 1 106 ? -1.972 9.688 17.723 1.00 83.44 106 PRO A C 1
ATOM 793 O O . PRO A 1 106 ? -3.043 9.740 17.120 1.00 83.44 106 PRO A O 1
ATOM 796 N N . GLY A 1 107 ? -1.613 8.636 18.462 1.00 83.31 107 GLY A N 1
ATOM 797 C CA . GLY A 1 107 ? -2.418 7.416 18.553 1.00 83.31 107 GLY A CA 1
ATOM 798 C C . GLY A 1 107 ? -2.264 6.474 17.356 1.00 83.31 107 GLY A C 1
ATOM 799 O O . GLY A 1 107 ? -3.059 5.549 17.232 1.00 83.31 107 GLY A O 1
ATOM 800 N N . LEU A 1 108 ? -1.268 6.690 16.485 1.00 88.31 108 LEU A N 1
ATOM 801 C CA . LEU A 1 108 ? -0.899 5.759 15.421 1.00 88.31 108 LEU A CA 1
ATOM 802 C C . LEU A 1 108 ? 0.378 5.005 15.788 1.00 88.31 108 LEU A C 1
ATOM 804 O O . LEU A 1 108 ? 1.444 5.588 15.983 1.00 88.31 108 LEU A O 1
ATOM 808 N N . THR A 1 109 ? 0.282 3.685 15.815 1.00 90.19 109 THR A N 1
ATOM 809 C CA . THR A 1 109 ? 1.432 2.788 15.930 1.00 90.19 109 THR A CA 1
ATOM 810 C C . THR A 1 109 ? 1.732 2.189 14.563 1.00 90.19 109 THR A C 1
ATOM 812 O O . THR A 1 109 ? 0.819 1.772 13.858 1.00 90.19 109 THR A O 1
ATOM 815 N N . VAL A 1 110 ? 3.003 2.176 14.156 1.00 90.88 110 VAL A N 1
ATOM 816 C CA . VAL A 1 110 ? 3.410 1.705 12.824 1.00 90.88 110 VAL A CA 1
ATOM 817 C C . VAL A 1 110 ? 4.410 0.570 12.963 1.00 90.88 110 VAL A C 1
ATOM 819 O O . VAL A 1 110 ? 5.389 0.679 13.700 1.00 90.88 110 VAL A O 1
ATOM 822 N N . SER A 1 111 ? 4.178 -0.517 12.239 1.00 91.94 111 SER A N 1
ATOM 823 C CA . SER A 1 111 ? 5.070 -1.671 12.161 1.00 91.94 111 SER A CA 1
ATOM 824 C C . SER A 1 111 ? 5.391 -1.945 10.698 1.00 91.94 111 SER A C 1
ATOM 826 O O . SER A 1 111 ? 4.486 -2.023 9.875 1.00 91.94 111 SER A O 1
ATOM 828 N N . THR A 1 112 ? 6.673 -2.067 10.355 1.00 91.81 112 THR A N 1
ATOM 829 C CA . THR A 1 112 ? 7.113 -2.300 8.973 1.00 91.81 112 THR A CA 1
ATOM 830 C C . THR A 1 112 ? 7.878 -3.614 8.875 1.00 91.81 112 THR A C 1
ATOM 832 O O . THR A 1 112 ? 8.852 -3.802 9.604 1.00 91.81 112 THR A O 1
ATOM 835 N N . SER A 1 113 ? 7.480 -4.466 7.938 1.00 90.75 113 SER A N 1
ATOM 836 C CA . SER A 1 113 ? 8.112 -5.741 7.607 1.00 90.75 113 SER A CA 1
ATOM 837 C C . SER A 1 113 ? 8.622 -5.711 6.169 1.00 90.75 113 SER A C 1
ATOM 839 O O . SER A 1 113 ? 7.927 -5.262 5.254 1.00 90.75 113 SER A O 1
ATOM 841 N N . LEU A 1 114 ? 9.866 -6.156 5.985 1.00 88.62 114 LEU A N 1
ATOM 842 C CA . LEU A 1 114 ? 10.508 -6.237 4.679 1.00 88.62 114 LEU A CA 1
ATOM 843 C C . LEU A 1 114 ? 10.490 -7.691 4.200 1.00 88.62 114 LEU A C 1
ATOM 845 O O . LEU A 1 114 ? 11.260 -8.512 4.691 1.00 88.62 114 LEU A O 1
ATOM 849 N N . ASP A 1 115 ? 9.638 -7.975 3.221 1.00 86.31 115 ASP A N 1
ATOM 850 C CA . ASP A 1 115 ? 9.393 -9.308 2.676 1.00 86.31 115 ASP A CA 1
ATOM 851 C C . ASP A 1 115 ? 9.829 -9.325 1.203 1.00 86.31 115 ASP A C 1
ATOM 853 O O . ASP A 1 115 ? 9.094 -8.908 0.305 1.00 86.31 115 ASP A O 1
ATOM 857 N N . SER A 1 116 ? 11.059 -9.775 0.934 1.00 79.38 116 SER A N 1
ATOM 858 C CA . SER A 1 116 ? 11.664 -9.720 -0.409 1.00 79.38 116 SER A CA 1
ATOM 859 C C . SER A 1 116 ? 10.872 -10.498 -1.468 1.00 79.38 116 SER A C 1
ATOM 861 O O . SER A 1 116 ? 10.854 -10.097 -2.636 1.00 79.38 116 SER A O 1
ATOM 863 N N . GLU A 1 117 ? 10.157 -11.551 -1.066 1.00 81.56 117 GLU A N 1
ATOM 864 C CA . GLU A 1 117 ? 9.292 -12.361 -1.934 1.00 81.56 117 GLU A CA 1
ATOM 865 C C . GLU A 1 117 ? 8.164 -11.543 -2.585 1.00 81.56 117 GLU A C 1
ATOM 867 O O . GLU A 1 117 ? 7.763 -11.827 -3.712 1.00 81.56 117 GLU A O 1
ATOM 872 N N . LEU A 1 118 ? 7.710 -10.449 -1.956 1.00 83.50 118 LEU A N 1
ATOM 873 C CA . LEU A 1 118 ? 6.669 -9.569 -2.507 1.00 83.50 118 LEU A CA 1
ATOM 874 C C . LEU A 1 118 ? 7.073 -8.881 -3.826 1.00 83.50 118 LEU A C 1
ATOM 876 O O . LEU A 1 118 ? 6.213 -8.336 -4.516 1.00 83.50 118 LEU A O 1
ATOM 880 N N . SER A 1 119 ? 8.364 -8.879 -4.188 1.00 77.62 119 SER A N 1
ATOM 881 C CA . SER A 1 119 ? 8.840 -8.331 -5.472 1.00 77.62 119 SER A CA 1
ATOM 882 C C . SER A 1 119 ? 8.716 -9.307 -6.643 1.00 77.62 119 SER A C 1
ATOM 884 O O . SER A 1 119 ? 8.550 -8.874 -7.785 1.00 77.62 119 SER A O 1
ATOM 886 N N . THR A 1 120 ? 8.805 -10.612 -6.373 1.00 77.25 120 THR A N 1
ATOM 887 C CA . THR A 1 120 ? 8.825 -11.671 -7.394 1.00 77.25 120 THR A CA 1
ATOM 888 C C . THR A 1 120 ? 7.460 -12.320 -7.588 1.00 77.25 120 THR A C 1
ATOM 890 O O . THR A 1 120 ? 7.216 -12.965 -8.610 1.00 77.25 120 THR A O 1
ATOM 893 N N . LEU A 1 121 ? 6.551 -12.135 -6.630 1.00 81.56 121 LEU A N 1
ATOM 894 C CA . LEU A 1 121 ? 5.206 -12.681 -6.689 1.00 81.56 121 LEU A CA 1
ATOM 895 C C . LEU A 1 121 ? 4.386 -12.050 -7.815 1.00 81.56 121 LEU A C 1
ATOM 897 O O . LEU A 1 121 ? 4.175 -10.839 -7.885 1.00 81.56 121 LEU A O 1
ATOM 901 N N . SER A 1 122 ? 3.871 -12.920 -8.682 1.00 74.88 122 SER A N 1
ATOM 902 C CA . SER A 1 122 ? 2.907 -12.532 -9.714 1.00 74.88 122 SER A CA 1
ATOM 903 C C . SER A 1 122 ? 1.528 -12.241 -9.117 1.00 74.88 122 SER A C 1
ATOM 905 O O . SER A 1 122 ? 0.813 -11.391 -9.639 1.00 74.88 122 SER A O 1
ATOM 907 N N . ASP A 1 123 ? 1.189 -12.904 -8.006 1.00 82.38 123 ASP A N 1
ATOM 908 C CA . ASP A 1 123 ? -0.088 -12.766 -7.309 1.00 82.38 123 ASP A CA 1
ATOM 909 C C . ASP A 1 123 ? 0.135 -12.484 -5.812 1.00 82.38 123 ASP A C 1
ATOM 911 O O . ASP A 1 123 ? 0.404 -13.387 -5.014 1.00 82.38 123 ASP A O 1
ATOM 915 N N . LEU A 1 124 ? 0.021 -11.209 -5.432 1.00 85.88 124 LEU A N 1
ATOM 916 C CA . LEU A 1 124 ? 0.118 -10.783 -4.034 1.00 85.88 124 LEU A CA 1
ATOM 917 C C . LEU A 1 124 ? -1.084 -11.224 -3.189 1.00 85.88 124 LEU A C 1
ATOM 919 O O . LEU A 1 124 ? -0.954 -11.330 -1.969 1.00 85.88 124 LEU A O 1
ATOM 923 N N . LEU A 1 125 ? -2.243 -11.496 -3.798 1.00 85.50 125 LEU A N 1
ATOM 924 C CA . LEU A 1 125 ? -3.426 -11.952 -3.064 1.00 85.50 125 LEU A CA 1
ATOM 925 C C . LEU A 1 125 ? -3.217 -13.363 -2.520 1.00 85.50 125 LEU A C 1
ATOM 927 O O . LEU A 1 125 ? -3.653 -13.675 -1.410 1.00 85.50 125 LEU A O 1
ATOM 931 N N . LEU A 1 126 ? -2.510 -14.210 -3.273 1.00 87.69 126 LEU A N 1
ATOM 932 C CA . LEU A 1 126 ? -2.157 -15.551 -2.822 1.00 87.69 126 LEU A CA 1
ATOM 933 C C . LEU A 1 126 ? -1.229 -15.506 -1.603 1.00 87.69 126 LEU A C 1
ATOM 935 O O . LEU A 1 126 ? -1.455 -16.251 -0.647 1.00 87.69 126 LEU A O 1
ATOM 939 N N . TRP A 1 127 ? -0.245 -14.603 -1.607 1.00 89.06 127 TRP A N 1
ATOM 940 C CA . TRP A 1 127 ? 0.621 -14.378 -0.449 1.00 89.06 127 TRP A CA 1
ATOM 941 C C . TRP A 1 127 ? -0.158 -13.830 0.742 1.00 89.06 127 TRP A C 1
ATOM 943 O O . TRP A 1 127 ? -0.049 -14.383 1.828 1.00 89.06 127 TRP A O 1
ATOM 953 N N . ALA A 1 128 ? -1.013 -12.820 0.538 1.00 88.56 128 ALA A N 1
ATOM 954 C CA . ALA A 1 128 ? -1.841 -12.256 1.603 1.00 88.56 128 ALA A CA 1
ATOM 955 C C . ALA A 1 128 ? -2.649 -13.356 2.310 1.00 88.56 128 ALA A C 1
ATOM 957 O O . ALA A 1 128 ? -2.582 -13.493 3.531 1.00 88.56 128 ALA A O 1
ATOM 958 N N . ARG A 1 129 ? -3.316 -14.219 1.534 1.00 87.25 129 ARG A N 1
ATOM 959 C CA . ARG A 1 129 ? -4.062 -15.367 2.063 1.00 87.25 129 ARG A CA 1
ATOM 960 C C . ARG A 1 129 ? -3.163 -16.359 2.809 1.00 87.25 129 ARG A C 1
ATOM 962 O O . ARG A 1 129 ? -3.563 -16.837 3.867 1.00 87.25 129 ARG A O 1
ATOM 969 N N . GLY A 1 130 ? -1.980 -16.668 2.274 1.00 86.81 130 GLY A N 1
ATOM 970 C CA . GLY A 1 130 ? -0.999 -17.560 2.904 1.00 86.81 130 GLY A CA 1
ATOM 971 C C . GLY A 1 130 ? -0.449 -17.023 4.230 1.00 86.81 130 GLY A C 1
ATOM 972 O O . GLY A 1 130 ? -0.252 -17.793 5.165 1.00 86.81 130 GLY A O 1
ATOM 973 N N . SER A 1 131 ? -0.299 -15.704 4.338 1.00 86.44 131 SER A N 1
ATOM 974 C CA . SER A 1 131 ? 0.122 -14.989 5.550 1.00 86.44 131 SER A CA 1
ATOM 975 C C . SER A 1 131 ? -1.009 -14.789 6.573 1.00 86.44 131 SER A C 1
ATOM 977 O O . SER A 1 131 ? -0.792 -14.179 7.615 1.00 86.44 131 SER A O 1
ATOM 979 N N . GLY A 1 132 ? -2.220 -15.290 6.296 1.00 86.69 132 GLY A N 1
ATOM 980 C CA . GLY A 1 132 ? -3.389 -15.193 7.180 1.00 86.69 132 GLY A CA 1
ATOM 981 C C . GLY A 1 132 ? -4.333 -14.020 6.887 1.00 86.69 132 GLY A C 1
ATOM 982 O O . GLY A 1 132 ? -5.413 -13.940 7.473 1.00 86.69 132 GLY A O 1
ATOM 983 N N . TYR A 1 133 ? -3.999 -13.148 5.934 1.00 87.75 133 TYR A N 1
ATOM 984 C CA . TYR A 1 133 ? -4.839 -12.036 5.481 1.00 87.75 133 TYR A CA 1
ATOM 985 C C . TYR A 1 133 ? -5.861 -12.514 4.440 1.00 87.75 133 TYR A C 1
ATOM 987 O O . TYR A 1 133 ? -5.727 -12.299 3.237 1.00 87.75 133 TYR A O 1
ATOM 995 N N . THR A 1 134 ? -6.888 -13.223 4.909 1.00 80.44 134 THR A N 1
ATOM 996 C CA . THR A 1 134 ? -7.877 -13.892 4.042 1.00 80.44 134 THR A CA 1
ATOM 997 C C . THR A 1 134 ? -8.976 -12.967 3.503 1.00 80.44 134 THR A C 1
ATOM 999 O O . THR A 1 134 ? -9.565 -13.276 2.468 1.00 80.44 134 THR A O 1
ATOM 1002 N N . GLN A 1 135 ? -9.242 -11.835 4.164 1.00 84.44 135 GLN A N 1
ATOM 1003 C CA . GLN A 1 135 ? -10.276 -10.862 3.787 1.00 84.44 135 GLN A CA 1
ATOM 1004 C C . GLN A 1 135 ? -9.636 -9.555 3.307 1.00 84.44 135 GLN A C 1
ATOM 1006 O O . GLN A 1 135 ? -9.518 -8.593 4.057 1.00 84.44 135 GLN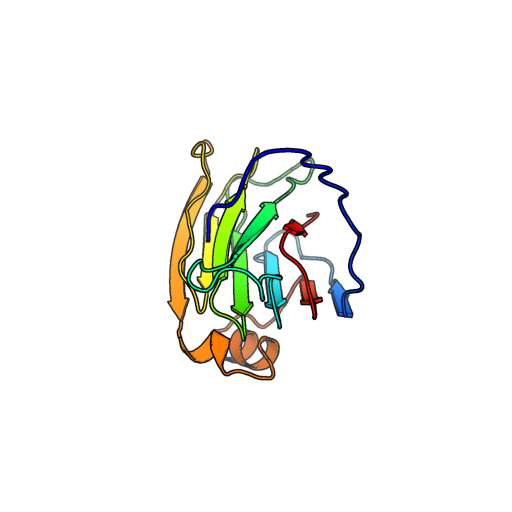 A O 1
ATOM 1011 N N . VAL A 1 136 ? -9.188 -9.521 2.052 1.00 85.94 136 VAL A N 1
ATOM 1012 C CA . VAL A 1 136 ? -8.608 -8.304 1.464 1.00 85.94 136 VAL A CA 1
ATOM 1013 C C . VAL A 1 136 ? -9.709 -7.263 1.222 1.00 85.94 136 VAL A C 1
ATOM 1015 O O . VAL A 1 136 ? -10.641 -7.514 0.459 1.00 85.94 136 VAL A O 1
ATOM 1018 N N . THR A 1 137 ? -9.584 -6.095 1.856 1.00 87.25 137 THR A N 1
ATOM 10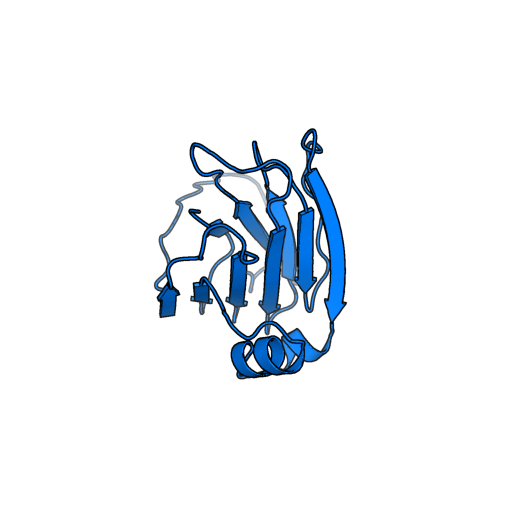19 C CA . THR A 1 137 ? -10.494 -4.946 1.710 1.00 87.25 137 THR A CA 1
ATOM 1020 C C . THR A 1 137 ? -10.348 -4.301 0.344 1.00 87.25 137 THR A C 1
ATOM 1022 O O . THR A 1 137 ? -11.344 -4.009 -0.313 1.00 87.25 137 THR A O 1
ATOM 1025 N N . SER A 1 138 ? -9.115 -4.079 -0.114 1.00 87.38 138 SER A N 1
ATOM 1026 C CA . SER A 1 138 ? -8.890 -3.573 -1.464 1.00 87.38 138 SER A CA 1
ATOM 1027 C C . SER A 1 138 ? -7.672 -4.189 -2.119 1.00 87.38 138 SER A C 1
ATOM 1029 O O . SER A 1 138 ? -6.603 -4.254 -1.513 1.00 87.38 138 SER A O 1
ATOM 1031 N N . PHE A 1 139 ? -7.802 -4.519 -3.393 1.00 87.00 139 PHE A N 1
ATOM 1032 C CA . PHE A 1 139 ? -6.679 -4.845 -4.257 1.00 87.00 139 PHE A CA 1
ATOM 1033 C C . PHE A 1 139 ? -6.531 -3.762 -5.315 1.00 87.00 139 PHE A C 1
ATOM 1035 O O . PHE A 1 139 ? -7.519 -3.403 -5.949 1.00 87.00 139 PHE A O 1
ATOM 1042 N N . THR A 1 140 ? -5.311 -3.279 -5.524 1.00 87.31 140 THR A N 1
ATOM 1043 C CA . THR A 1 140 ? -4.986 -2.295 -6.555 1.00 87.31 140 THR A CA 1
ATOM 1044 C C . THR A 1 140 ? -3.725 -2.728 -7.283 1.00 87.31 140 THR A C 1
ATOM 1046 O O . THR A 1 140 ? -2.652 -2.816 -6.691 1.00 87.31 140 THR A O 1
ATOM 1049 N N . GLN A 1 141 ? -3.834 -2.938 -8.587 1.00 87.12 141 GLN A N 1
ATOM 1050 C CA . GLN A 1 141 ? -2.716 -3.197 -9.476 1.00 87.12 141 GLN A CA 1
ATOM 1051 C C . GLN A 1 141 ? -2.544 -2.025 -10.440 1.00 87.12 141 GLN A C 1
ATOM 1053 O O . GLN A 1 141 ? -3.478 -1.669 -11.161 1.00 87.12 141 GLN A O 1
ATOM 1058 N N . ALA A 1 142 ? -1.339 -1.460 -10.477 1.00 85.94 142 ALA A N 1
ATOM 1059 C CA . ALA A 1 142 ? -0.975 -0.355 -11.355 1.00 85.94 142 ALA A CA 1
ATOM 1060 C C . ALA A 1 142 ? 0.271 -0.700 -12.180 1.00 85.94 142 ALA A C 1
ATOM 1062 O O . ALA A 1 142 ? 1.288 -1.161 -11.652 1.00 85.94 142 ALA A O 1
ATOM 1063 N N . ASP A 1 143 ? 0.213 -0.428 -13.482 1.00 83.75 143 ASP A N 1
ATOM 1064 C CA . ASP A 1 143 ? 1.361 -0.625 -14.370 1.00 83.75 143 ASP A CA 1
ATOM 1065 C C . ASP A 1 143 ? 2.385 0.513 -14.236 1.00 83.75 143 ASP A C 1
ATOM 1067 O O . ASP A 1 143 ? 3.596 0.275 -14.282 1.00 83.75 143 ASP A O 1
ATOM 1071 N N . LEU A 1 144 ? 1.901 1.737 -14.017 1.00 83.75 144 LEU A N 1
ATOM 1072 C CA . LEU A 1 144 ? 2.711 2.926 -13.795 1.00 83.75 144 LEU A CA 1
ATOM 1073 C C . LEU A 1 144 ? 2.034 3.825 -12.758 1.00 83.75 144 LEU A C 1
ATOM 1075 O O . LEU A 1 144 ? 0.951 4.320 -13.030 1.00 83.75 144 LEU A O 1
ATOM 1079 N N . ALA A 1 145 ? 2.641 4.049 -11.591 1.00 85.44 145 ALA A N 1
ATOM 1080 C CA . ALA A 1 145 ? 2.129 4.998 -10.594 1.00 85.44 145 ALA A CA 1
ATOM 1081 C C . ALA A 1 145 ? 3.186 5.351 -9.538 1.00 85.44 145 ALA A C 1
ATOM 1083 O O . ALA A 1 145 ? 3.884 4.481 -9.030 1.00 85.44 145 ALA A O 1
ATOM 1084 N N . ASN A 1 146 ? 3.261 6.622 -9.147 1.00 87.00 146 ASN A N 1
ATOM 1085 C CA . ASN A 1 146 ? 4.118 7.096 -8.051 1.00 87.00 146 ASN A CA 1
ATOM 1086 C C . ASN A 1 146 ? 3.319 7.658 -6.862 1.00 87.00 146 ASN A C 1
ATOM 1088 O O . ASN A 1 146 ? 3.899 8.118 -5.877 1.00 87.00 146 ASN A O 1
ATOM 1092 N N . ARG A 1 147 ? 1.984 7.646 -6.942 1.00 87.94 147 ARG A N 1
ATOM 1093 C CA . ARG A 1 147 ? 1.085 8.149 -5.901 1.00 87.94 147 ARG A CA 1
ATOM 1094 C C . ARG A 1 147 ? -0.161 7.278 -5.818 1.00 87.94 147 ARG A C 1
ATOM 1096 O O . ARG A 1 147 ? -0.812 7.038 -6.828 1.00 87.94 147 ARG A O 1
ATOM 1103 N N . PHE A 1 148 ? -0.503 6.872 -4.604 1.00 88.69 148 PHE A N 1
ATOM 1104 C CA . PHE A 1 148 ? -1.718 6.144 -4.264 1.00 88.69 148 PHE A CA 1
ATOM 1105 C C . PHE A 1 148 ? -2.450 6.882 -3.147 1.00 88.69 148 PHE A C 1
ATOM 1107 O O . PHE A 1 148 ? -1.824 7.354 -2.196 1.00 88.69 148 PHE A O 1
ATOM 1114 N N . ALA A 1 149 ? -3.771 6.969 -3.254 1.00 88.12 149 ALA A N 1
ATOM 1115 C CA . ALA A 1 149 ? -4.638 7.474 -2.200 1.00 88.12 149 ALA A CA 1
ATOM 1116 C C . ALA A 1 149 ? -5.654 6.384 -1.857 1.00 88.12 149 ALA A C 1
ATOM 1118 O O . ALA A 1 149 ? -6.445 5.989 -2.711 1.00 88.12 149 ALA A O 1
ATOM 1119 N N . ILE A 1 150 ? -5.600 5.881 -0.626 1.00 85.19 150 ILE A N 1
ATOM 1120 C CA . ILE A 1 150 ? -6.529 4.874 -0.119 1.00 85.19 150 ILE A CA 1
ATOM 1121 C C . ILE A 1 150 ? -7.622 5.617 0.643 1.00 85.19 150 ILE A C 1
ATOM 1123 O O . ILE A 1 150 ? -7.347 6.251 1.666 1.00 85.19 150 ILE A O 1
ATOM 1127 N N . GLN A 1 151 ? -8.842 5.556 0.112 1.00 80.75 151 GLN A N 1
ATOM 1128 C CA . GLN A 1 151 ? -10.048 6.007 0.800 1.00 80.75 151 GLN A CA 1
ATOM 1129 C C . GLN A 1 151 ? -10.577 4.860 1.664 1.00 80.75 151 GLN A C 1
ATOM 1131 O O . GLN A 1 151 ? -10.587 3.714 1.209 1.00 80.75 151 GLN A O 1
ATOM 1136 N N . ARG A 1 152 ? -10.948 5.177 2.905 1.00 71.88 152 ARG A N 1
ATOM 1137 C CA . ARG A 1 152 ? -11.379 4.233 3.941 1.00 71.88 152 ARG A CA 1
ATOM 1138 C C . ARG A 1 152 ? -12.761 4.627 4.434 1.00 71.88 152 ARG A C 1
ATOM 1140 O O . ARG A 1 152 ? -13.003 5.852 4.564 1.00 71.88 152 ARG A O 1
#

pLDDT: mean 79.96, std 12.99, range [41.47, 94.06]

Secondary structure (DSSP, 8-state):
----------------EEEEE-PPPTTS-EEEEEEES--S--SSTTPPEEEEEEEPPPS---TT-EEEEEEEESS-EEEEEE-TT--EEEEEEESS-EEPPSSPPTTEEEEEEE-GGGGT-S-HHHHHHHTT--S-SEEEEESS-SEEEE--